Protein AF-A0A8S2G8I4-F1 (afdb_monomer_lite)

Sequence (159 aa):
ICRELERRKKRYNEIGYVDIPLSTITGNQFVEQWYPVYTITSSNSKEKIRDTTFNIRIKAKYQAIDILPLDKYQQLQQYIERDYLRLIRILEPHISLRDKDELATSLTRIAQYLSFSTSFLVDIVKAEIQSTPDLTLTFRGNSIATKAMEAYMKLIGET

Organism: NCBI:txid1234261

pLDDT: mean 79.85, std 15.5, range [30.7, 94.0]

Structure (mmCIF, N/CA/C/O backbone):
data_AF-A0A8S2G8I4-F1
#
_entry.id   AF-A0A8S2G8I4-F1
#
loop_
_atom_site.group_PDB
_atom_site.id
_atom_site.type_symbol
_atom_site.label_atom_id
_atom_site.label_alt_id
_atom_site.label_comp_id
_atom_site.label_asym_id
_atom_site.label_entity_id
_atom_site.label_seq_id
_atom_site.pdbx_PDB_ins_code
_atom_site.Cartn_x
_atom_site.Cartn_y
_atom_site.Cartn_z
_atom_site.occupancy
_atom_site.B_iso_or_equiv
_atom_site.auth_seq_id
_atom_site.auth_comp_id
_atom_site.auth_asym_id
_atom_site.auth_atom_id
_atom_site.pdbx_PDB_model_num
ATOM 1 N N . ILE A 1 1 ? 4.468 5.082 -11.731 1.00 32.00 1 ILE A N 1
ATOM 2 C CA . ILE A 1 1 ? 5.205 6.274 -11.239 1.00 32.00 1 ILE A CA 1
ATOM 3 C C . ILE A 1 1 ? 6.696 6.009 -11.432 1.00 32.00 1 ILE A C 1
ATOM 5 O O . ILE A 1 1 ? 7.310 5.369 -10.587 1.00 32.00 1 ILE A O 1
ATOM 9 N N . CYS A 1 2 ? 7.265 6.417 -12.568 1.00 30.70 2 CYS A N 1
ATOM 10 C CA . CYS A 1 2 ? 8.718 6.453 -12.735 1.00 30.70 2 CYS A CA 1
ATOM 11 C C . CYS A 1 2 ? 9.221 7.714 -12.028 1.00 30.70 2 CYS A C 1
ATOM 13 O O . CYS A 1 2 ? 8.933 8.822 -12.470 1.00 30.70 2 CYS A O 1
ATOM 15 N N . ARG A 1 3 ? 9.898 7.554 -10.885 1.00 37.66 3 ARG A N 1
ATOM 16 C CA . ARG A 1 3 ? 10.604 8.657 -10.220 1.00 37.66 3 ARG A CA 1
ATOM 17 C C . ARG A 1 3 ? 11.875 8.947 -11.016 1.00 37.66 3 ARG A C 1
ATOM 19 O O . ARG A 1 3 ? 12.885 8.270 -10.837 1.00 37.66 3 ARG A O 1
ATOM 26 N N . GLU A 1 4 ? 11.797 9.934 -11.900 1.00 40.06 4 GLU A N 1
ATOM 27 C CA . GLU A 1 4 ? 12.953 10.571 -12.527 1.00 40.06 4 GLU A CA 1
ATOM 28 C C . GLU A 1 4 ? 13.779 11.242 -11.413 1.00 40.06 4 GLU A C 1
ATOM 30 O O . GLU A 1 4 ? 13.383 12.256 -10.838 1.00 40.06 4 GLU A O 1
ATOM 35 N N . LEU A 1 5 ? 14.895 10.627 -11.019 1.00 44.88 5 LEU A N 1
ATOM 36 C CA . LEU A 1 5 ? 15.853 11.247 -10.108 1.00 44.88 5 LEU A CA 1
ATOM 37 C C . LEU A 1 5 ? 16.641 12.293 -10.897 1.00 44.88 5 LEU A C 1
ATOM 39 O O . LEU A 1 5 ? 17.615 11.958 -11.570 1.00 44.88 5 LEU A O 1
ATOM 43 N N . GLU A 1 6 ? 16.235 13.557 -10.788 1.00 47.06 6 GLU A N 1
ATOM 44 C CA . GLU A 1 6 ? 17.004 14.702 -11.272 1.00 47.06 6 GLU A CA 1
ATOM 45 C C . GLU A 1 6 ? 18.430 14.662 -10.693 1.00 47.06 6 GLU A C 1
ATOM 47 O O . GLU A 1 6 ? 18.681 14.976 -9.527 1.00 47.06 6 GLU A O 1
ATOM 52 N N . ARG A 1 7 ? 19.408 14.257 -11.511 1.00 46.34 7 ARG A N 1
ATOM 53 C CA . ARG A 1 7 ? 20.832 14.321 -11.169 1.00 46.34 7 ARG A CA 1
ATOM 54 C C . ARG A 1 7 ? 21.571 15.204 -12.165 1.00 46.34 7 ARG A C 1
ATOM 56 O O . ARG A 1 7 ? 21.664 14.900 -13.347 1.00 46.34 7 ARG A O 1
ATOM 63 N N . ARG A 1 8 ? 22.112 16.298 -11.613 1.00 45.91 8 ARG A N 1
ATOM 64 C CA . ARG A 1 8 ? 23.150 17.213 -12.128 1.00 45.91 8 ARG A CA 1
ATOM 65 C C . ARG A 1 8 ? 23.825 16.739 -13.427 1.00 45.91 8 ARG A C 1
ATOM 67 O O . ARG A 1 8 ? 24.493 15.706 -13.419 1.00 45.91 8 ARG A O 1
ATOM 74 N N . LYS A 1 9 ? 23.735 17.560 -14.487 1.00 51.12 9 LYS A N 1
ATOM 75 C CA . LYS A 1 9 ? 24.393 17.391 -15.801 1.00 51.12 9 LYS A CA 1
ATOM 76 C C . LYS A 1 9 ? 25.912 17.200 -15.668 1.00 51.12 9 LYS A C 1
ATOM 78 O O . LYS A 1 9 ? 26.689 18.143 -15.797 1.00 51.12 9 LYS A O 1
ATOM 83 N N . LYS A 1 10 ? 26.348 15.962 -15.441 1.00 52.53 10 LYS A N 1
ATOM 84 C CA . LYS A 1 10 ? 27.682 15.499 -15.825 1.00 52.53 10 LYS A CA 1
ATOM 85 C C . LYS A 1 10 ? 27.665 15.342 -17.346 1.00 52.53 10 LYS A C 1
ATOM 87 O O . LYS A 1 10 ? 26.715 14.788 -17.890 1.00 52.53 10 LYS A O 1
ATOM 92 N N . ARG A 1 11 ? 28.673 15.879 -18.039 1.00 54.22 11 ARG A N 1
ATOM 93 C CA . ARG A 1 11 ? 28.838 15.679 -19.486 1.00 54.22 11 ARG A CA 1
ATOM 94 C C . ARG A 1 11 ? 29.213 14.214 -19.717 1.00 54.22 11 ARG A C 1
ATOM 96 O O . ARG A 1 11 ? 30.382 13.857 -19.620 1.00 54.22 11 ARG A O 1
ATOM 103 N N . TYR A 1 12 ? 28.213 13.367 -19.918 1.00 61.50 12 TYR A N 1
ATOM 104 C CA . TYR A 1 12 ? 28.409 11.997 -20.370 1.00 61.50 12 TYR A CA 1
ATOM 105 C C . TYR A 1 12 ? 28.599 12.041 -21.888 1.00 61.50 12 TYR A C 1
ATOM 107 O O . TYR A 1 12 ? 27.727 12.541 -22.594 1.00 61.50 12 TYR A O 1
ATOM 115 N N . ASN A 1 13 ? 29.744 11.565 -22.384 1.00 68.38 13 ASN A N 1
ATOM 116 C CA . ASN A 1 13 ? 29.894 11.290 -23.810 1.00 68.38 13 ASN A CA 1
ATOM 117 C C . ASN A 1 13 ? 29.066 10.038 -24.115 1.00 68.38 13 ASN A C 1
ATOM 119 O O . ASN A 1 13 ? 29.346 8.968 -23.573 1.00 68.38 13 ASN A O 1
ATOM 123 N N . GLU A 1 14 ? 28.026 10.182 -24.930 1.00 70.31 14 GLU A N 1
ATOM 124 C CA . GLU A 1 14 ? 27.185 9.069 -25.368 1.00 70.31 14 GLU A CA 1
ATOM 125 C C . GLU A 1 14 ? 28.000 8.155 -26.289 1.00 70.31 14 GLU A C 1
ATOM 127 O O . GLU A 1 14 ? 28.477 8.579 -27.339 1.00 70.31 14 GLU A O 1
ATOM 132 N N . ILE A 1 15 ? 28.206 6.906 -25.864 1.00 75.62 15 ILE A N 1
ATOM 133 C CA . ILE A 1 15 ? 29.014 5.927 -26.607 1.00 75.62 15 ILE A CA 1
ATOM 134 C C . ILE A 1 15 ? 28.156 5.231 -27.680 1.00 75.62 15 ILE A C 1
ATOM 136 O O . ILE A 1 15 ? 28.683 4.853 -28.720 1.00 75.62 15 ILE A O 1
ATOM 140 N N . GLY A 1 16 ? 26.840 5.099 -27.464 1.00 82.50 16 GLY A N 1
ATOM 141 C CA . GLY A 1 16 ? 25.892 4.443 -28.372 1.00 82.50 16 GLY A CA 1
ATOM 142 C C . GLY A 1 16 ? 24.524 4.195 -27.724 1.00 82.50 16 GLY A C 1
ATOM 143 O O . GLY A 1 16 ? 24.281 4.646 -26.603 1.00 82.50 16 GLY A O 1
ATOM 144 N N . TYR A 1 17 ? 23.646 3.460 -28.411 1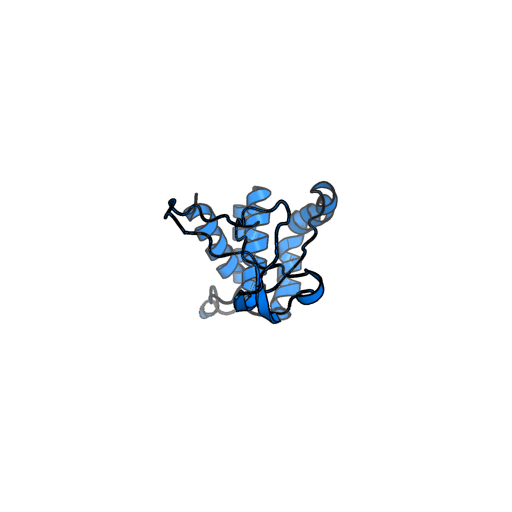.00 82.31 17 TYR A N 1
ATOM 145 C CA . TYR A 1 17 ? 22.330 3.038 -27.913 1.00 82.31 17 TYR A CA 1
ATOM 146 C C . TYR A 1 17 ? 22.115 1.527 -28.070 1.00 82.31 17 TYR A C 1
ATOM 148 O O . TYR A 1 17 ? 22.819 0.851 -28.821 1.00 82.31 17 TYR A O 1
ATOM 156 N N . VAL A 1 18 ? 21.141 0.995 -27.332 1.00 87.31 18 VAL A N 1
ATOM 157 C CA . VAL A 1 18 ? 20.761 -0.421 -27.338 1.00 87.31 18 VAL A CA 1
ATOM 158 C C . VAL A 1 18 ? 19.255 -0.520 -27.515 1.00 87.31 18 VAL A C 1
ATOM 160 O O . VAL A 1 18 ? 18.508 0.079 -26.743 1.00 87.31 18 VAL A O 1
ATOM 163 N N . ASP A 1 19 ? 18.820 -1.320 -28.483 1.00 84.25 19 ASP A N 1
ATOM 164 C CA . ASP A 1 19 ? 17.408 -1.632 -28.679 1.00 84.25 19 ASP A CA 1
ATOM 165 C C . ASP A 1 19 ? 17.051 -2.910 -27.911 1.00 84.25 19 ASP A C 1
ATOM 167 O O . ASP A 1 19 ? 17.579 -3.988 -28.193 1.00 84.25 19 ASP A O 1
ATOM 171 N N . ILE A 1 20 ? 16.148 -2.794 -26.935 1.00 86.62 20 ILE A N 1
ATOM 172 C CA . ILE A 1 20 ? 15.628 -3.923 -26.153 1.00 86.62 20 ILE A CA 1
ATOM 173 C C . ILE A 1 20 ? 14.155 -4.115 -26.531 1.00 86.62 20 ILE A C 1
ATOM 175 O O . ILE A 1 20 ? 13.307 -3.340 -26.078 1.00 86.62 20 ILE A O 1
ATOM 179 N N . PRO A 1 21 ? 13.818 -5.118 -27.363 1.00 84.06 21 PRO A N 1
ATOM 180 C CA . PRO A 1 21 ? 12.432 -5.392 -27.711 1.00 84.06 21 PRO A CA 1
ATOM 181 C C . PRO A 1 21 ? 11.635 -5.764 -26.459 1.00 84.06 21 PRO A C 1
ATOM 183 O O . PRO A 1 21 ? 12.028 -6.654 -25.711 1.00 84.06 21 PRO A O 1
ATOM 186 N N . LEU A 1 22 ? 10.476 -5.139 -26.239 1.00 80.38 22 LEU A N 1
ATOM 187 C CA . LEU A 1 22 ? 9.662 -5.433 -25.050 1.00 80.38 22 LEU A CA 1
ATOM 188 C C . LEU A 1 22 ? 9.233 -6.908 -24.977 1.00 80.38 22 LEU A C 1
ATOM 190 O O . LEU A 1 22 ? 9.081 -7.443 -23.883 1.00 80.38 22 LEU A O 1
ATOM 194 N N . SER A 1 23 ? 9.119 -7.585 -26.123 1.00 77.50 23 SER A N 1
ATOM 195 C CA . SER A 1 23 ? 8.816 -9.016 -26.219 1.00 77.50 23 SER A CA 1
ATOM 196 C C . SER A 1 23 ? 9.859 -9.928 -25.565 1.00 77.50 23 SER A C 1
ATOM 198 O O . SER A 1 23 ? 9.534 -11.065 -25.244 1.00 77.50 23 SER A O 1
ATOM 200 N N . THR A 1 24 ? 11.107 -9.480 -25.367 1.00 76.12 24 THR A N 1
ATOM 201 C CA . THR A 1 24 ? 12.145 -10.296 -24.706 1.00 76.12 24 THR A CA 1
ATOM 202 C C . THR A 1 24 ? 12.108 -10.185 -23.185 1.00 76.12 24 THR A C 1
ATOM 204 O O . THR A 1 24 ? 12.712 -11.004 -22.500 1.00 76.12 24 THR A O 1
ATOM 207 N N . ILE A 1 25 ? 11.394 -9.193 -22.644 1.00 77.75 25 ILE A N 1
ATOM 208 C CA . ILE A 1 25 ? 11.336 -8.889 -21.205 1.00 77.75 25 ILE A CA 1
ATOM 209 C C . ILE A 1 25 ? 9.912 -8.967 -20.630 1.00 77.75 25 ILE A C 1
ATOM 211 O O . ILE A 1 25 ? 9.674 -8.577 -19.484 1.00 77.75 25 ILE A O 1
ATOM 215 N N . THR A 1 26 ? 8.958 -9.490 -21.404 1.00 69.38 26 THR A N 1
ATOM 216 C CA . THR A 1 26 ? 7.593 -9.791 -20.955 1.00 69.38 26 THR A CA 1
ATOM 217 C C . THR A 1 26 ? 7.572 -10.937 -19.943 1.00 69.38 26 THR A C 1
ATOM 219 O O . THR A 1 26 ? 8.269 -11.931 -20.115 1.00 69.38 26 THR A O 1
ATOM 222 N N . GLY A 1 27 ? 6.731 -10.826 -18.907 1.00 68.75 27 GLY A N 1
ATOM 223 C CA . GLY A 1 27 ? 6.489 -11.920 -17.951 1.00 68.75 27 GLY A CA 1
ATOM 224 C C . GLY A 1 27 ? 6.798 -11.611 -16.486 1.00 68.75 27 GLY A C 1
ATOM 225 O O . GLY A 1 27 ? 6.813 -12.527 -15.671 1.00 68.75 27 GLY A O 1
ATOM 226 N N . ASN A 1 28 ? 7.032 -10.343 -16.118 1.00 71.00 28 ASN A N 1
ATOM 227 C CA . ASN A 1 28 ? 7.263 -9.921 -14.726 1.00 71.00 28 ASN A CA 1
ATOM 228 C C . ASN A 1 28 ? 8.487 -10.592 -14.051 1.00 71.00 28 ASN A C 1
ATOM 230 O O . ASN A 1 28 ? 8.645 -10.544 -12.826 1.00 71.00 28 ASN A O 1
ATOM 234 N N . GLN A 1 29 ? 9.376 -11.184 -14.848 1.00 81.38 29 GLN A N 1
ATOM 235 C CA . GLN A 1 29 ? 10.616 -11.822 -14.421 1.00 81.38 29 GLN A CA 1
ATOM 236 C C . GLN A 1 29 ? 11.813 -10.977 -14.857 1.00 81.38 29 GLN A C 1
ATOM 238 O O . GLN A 1 29 ? 11.742 -10.220 -15.824 1.00 81.38 29 GLN A O 1
ATOM 243 N N . PHE A 1 30 ? 12.912 -11.076 -14.112 1.00 82.00 30 PHE A N 1
ATOM 244 C CA . PHE A 1 30 ? 14.163 -10.462 -14.536 1.00 82.00 30 PHE A CA 1
ATOM 245 C C . PHE A 1 30 ? 14.775 -11.304 -15.645 1.00 82.00 30 PHE A C 1
ATOM 247 O O . PHE A 1 30 ? 15.106 -12.466 -15.418 1.00 82.00 30 PHE A O 1
ATOM 254 N N . VAL A 1 31 ? 14.963 -10.694 -16.807 1.00 85.94 31 VAL A N 1
ATOM 255 C CA . VAL A 1 31 ? 15.665 -11.302 -17.932 1.00 85.94 31 VAL A CA 1
ATOM 256 C C . VAL A 1 31 ? 17.035 -10.658 -18.027 1.00 85.94 31 VAL A C 1
ATOM 258 O O . VAL A 1 31 ? 17.177 -9.433 -17.982 1.00 85.94 31 VAL A O 1
ATOM 261 N N . GLU A 1 32 ? 18.053 -11.501 -18.118 1.00 89.69 32 GLU A N 1
ATOM 262 C CA . GLU A 1 32 ? 19.430 -11.077 -18.289 1.00 89.69 32 GLU A CA 1
ATOM 263 C C . GLU A 1 32 ? 19.950 -11.600 -19.622 1.00 89.69 32 GLU A C 1
ATOM 265 O O . GLU A 1 32 ? 20.018 -12.809 -19.838 1.00 89.69 32 GLU A O 1
ATOM 270 N N . GLN A 1 33 ? 20.301 -10.684 -20.521 1.00 87.38 33 GLN A N 1
ATOM 271 C CA . GLN A 1 33 ? 20.705 -11.029 -21.878 1.00 87.38 33 GLN A CA 1
ATOM 272 C C . GLN A 1 33 ? 21.794 -10.077 -22.381 1.00 87.38 33 GLN A C 1
ATOM 274 O O . GLN A 1 33 ? 21.920 -8.938 -21.923 1.00 87.38 33 GLN A O 1
ATOM 279 N N . TRP A 1 34 ? 22.614 -10.578 -23.304 1.00 89.81 34 TRP A N 1
ATOM 280 C CA . TRP A 1 34 ? 23.572 -9.777 -24.058 1.00 89.81 34 TRP A CA 1
ATOM 281 C C . TRP A 1 34 ? 22.862 -9.029 -25.185 1.00 89.81 34 TRP A C 1
ATOM 283 O O . TRP A 1 34 ? 22.171 -9.648 -25.993 1.00 89.81 34 TRP A O 1
ATOM 293 N N . TYR A 1 35 ? 23.070 -7.717 -25.249 1.00 87.12 35 TYR A N 1
ATOM 294 C CA . TYR A 1 35 ? 22.532 -6.850 -26.287 1.00 87.12 35 TYR A CA 1
ATOM 295 C C . TYR A 1 35 ? 23.666 -6.143 -27.042 1.00 87.12 35 TYR A C 1
ATOM 297 O O . TYR A 1 35 ? 24.607 -5.662 -26.402 1.00 87.12 35 TYR A O 1
ATOM 305 N N . PRO A 1 36 ? 23.591 -6.064 -28.380 1.00 88.12 36 PRO A N 1
ATOM 306 C CA . PRO A 1 36 ? 24.547 -5.308 -29.178 1.00 88.12 36 PRO A CA 1
ATOM 307 C C . PRO A 1 36 ? 24.377 -3.805 -28.950 1.00 88.12 36 PRO A C 1
ATOM 309 O O . PRO A 1 36 ? 23.256 -3.298 -28.896 1.00 88.12 36 PRO A O 1
ATOM 312 N N . VAL A 1 37 ? 25.496 -3.092 -28.824 1.00 86.44 37 VAL A N 1
ATOM 313 C CA . VAL A 1 37 ? 25.520 -1.631 -28.741 1.00 86.44 37 VAL A CA 1
ATOM 314 C C . VAL A 1 37 ? 25.775 -1.049 -30.123 1.00 86.44 37 VAL A C 1
ATOM 316 O O . VAL A 1 37 ? 26.803 -1.320 -30.752 1.00 86.44 37 VAL A O 1
ATOM 319 N N . TYR A 1 38 ? 24.829 -0.229 -30.572 1.00 82.69 38 TYR A N 1
ATOM 320 C CA . TYR A 1 38 ? 24.885 0.482 -31.838 1.00 82.69 38 TYR A CA 1
ATOM 321 C C . TYR A 1 38 ? 25.495 1.861 -31.621 1.00 82.69 38 TYR A C 1
ATOM 323 O O . TYR A 1 38 ? 25.027 2.637 -30.783 1.00 82.69 38 TYR A O 1
ATOM 331 N N . THR A 1 39 ? 26.529 2.190 -32.387 1.00 80.00 39 THR A N 1
ATOM 332 C CA . THR A 1 39 ? 27.141 3.522 -32.370 1.00 80.00 39 THR A CA 1
ATOM 333 C C . THR A 1 39 ? 26.766 4.266 -33.645 1.00 80.00 39 THR A C 1
ATOM 335 O O . THR A 1 39 ? 26.560 3.664 -34.698 1.00 80.00 39 THR A O 1
ATOM 338 N N . ILE A 1 40 ? 26.602 5.586 -33.551 1.00 65.19 40 ILE A N 1
ATOM 339 C CA . ILE A 1 40 ? 26.355 6.431 -34.723 1.00 65.19 40 ILE A CA 1
ATOM 340 C C . ILE A 1 40 ? 27.690 7.068 -35.085 1.00 65.19 40 ILE A C 1
ATOM 342 O O . ILE A 1 40 ? 28.107 8.044 -34.465 1.00 65.19 40 ILE A O 1
ATOM 346 N N . THR A 1 41 ? 28.377 6.505 -36.072 1.00 62.12 41 THR A N 1
ATOM 347 C CA . THR A 1 41 ? 29.582 7.103 -36.646 1.00 62.12 41 THR A CA 1
ATOM 348 C C . THR A 1 41 ? 29.175 7.956 -37.850 1.00 62.12 41 THR A C 1
ATOM 350 O O . THR A 1 41 ? 28.594 7.478 -38.822 1.00 62.12 41 THR A O 1
ATOM 353 N N . SER A 1 42 ? 29.429 9.265 -37.784 1.00 52.62 42 SER A N 1
ATOM 354 C CA . SER A 1 42 ? 29.219 10.169 -38.920 1.00 52.62 42 SER A CA 1
ATOM 355 C C . SER A 1 42 ? 30.339 9.966 -39.942 1.00 52.62 42 SER A C 1
ATOM 357 O O . SER A 1 42 ? 31.383 10.608 -39.846 1.00 52.62 42 SER A O 1
ATOM 359 N N . SER A 1 43 ? 30.153 9.067 -40.907 1.00 49.03 43 SER A N 1
ATOM 360 C CA . SER A 1 43 ? 30.995 9.014 -42.107 1.00 49.03 43 SER A CA 1
ATOM 361 C C . SER A 1 43 ? 30.400 9.917 -43.202 1.00 49.03 43 SER A C 1
ATOM 363 O O . SER A 1 43 ? 29.187 10.102 -43.284 1.00 49.03 43 SER A O 1
ATOM 365 N N . ASN A 1 44 ? 31.260 10.549 -44.009 1.00 49.97 44 ASN A N 1
ATOM 366 C CA . ASN A 1 44 ? 30.949 11.609 -44.992 1.00 49.97 44 ASN A CA 1
ATOM 367 C C . ASN A 1 44 ? 30.127 11.154 -46.226 1.00 49.97 44 ASN A C 1
ATOM 369 O O . ASN A 1 44 ? 30.236 11.719 -47.313 1.00 49.97 44 ASN A O 1
ATOM 373 N N . SER A 1 45 ? 29.273 10.154 -46.073 1.00 48.53 45 SER A N 1
ATOM 374 C CA . SER A 1 45 ? 28.416 9.579 -47.108 1.00 48.53 45 SER A CA 1
ATOM 375 C C . SER A 1 45 ? 27.028 9.384 -46.507 1.00 48.53 45 SER A C 1
ATOM 377 O O . SER A 1 45 ? 26.907 8.970 -45.362 1.00 48.53 45 SER A O 1
ATOM 379 N N . LYS A 1 46 ? 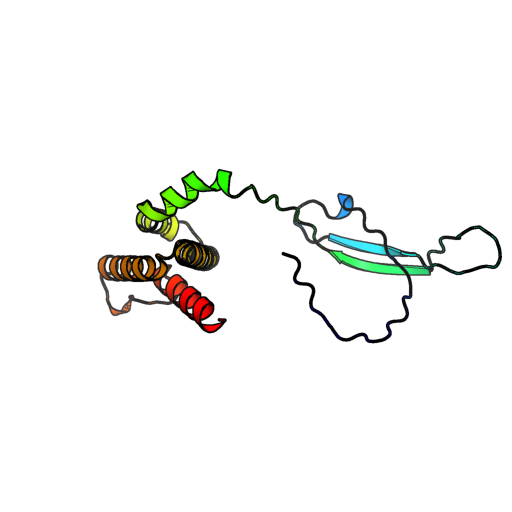25.976 9.749 -47.247 1.00 47.09 46 LYS A N 1
ATOM 380 C CA . LYS A 1 46 ? 24.576 9.884 -46.790 1.00 47.09 46 LYS A CA 1
ATOM 381 C C . LYS A 1 46 ? 23.881 8.560 -46.400 1.00 47.09 46 LYS A C 1
ATOM 383 O O . LYS A 1 46 ? 22.695 8.398 -46.664 1.00 47.09 46 LYS A O 1
ATOM 388 N N . GLU A 1 47 ? 24.573 7.639 -45.742 1.00 50.12 47 GLU A N 1
ATOM 389 C CA . GLU A 1 47 ? 24.014 6.414 -45.177 1.00 50.12 47 GLU A CA 1
ATOM 390 C C . GLU A 1 47 ? 24.512 6.244 -43.739 1.00 50.12 47 GLU A C 1
ATOM 392 O O . GLU A 1 47 ? 25.707 6.141 -43.474 1.00 50.12 47 GLU A O 1
ATOM 397 N N . LYS A 1 48 ? 23.575 6.249 -42.783 1.00 51.78 48 LYS A N 1
ATOM 398 C CA . LYS A 1 48 ? 23.858 5.956 -41.373 1.00 51.78 48 LYS A CA 1
ATOM 399 C C . LYS A 1 48 ? 24.146 4.459 -41.244 1.00 51.78 48 LYS A C 1
ATOM 401 O O . LYS A 1 48 ? 23.210 3.667 -41.143 1.00 51.78 48 LYS A O 1
ATOM 406 N N . ILE A 1 49 ? 25.417 4.074 -41.266 1.00 54.53 49 ILE A N 1
ATOM 407 C CA . ILE A 1 49 ? 25.834 2.683 -41.067 1.00 54.53 49 ILE A CA 1
ATOM 408 C C . ILE A 1 49 ? 25.668 2.339 -39.579 1.00 54.53 49 ILE A C 1
ATOM 410 O O . ILE A 1 49 ? 26.139 3.064 -38.704 1.00 54.53 49 ILE A O 1
ATOM 414 N N . ARG A 1 50 ? 24.929 1.261 -39.284 1.00 57.56 50 ARG A N 1
ATOM 415 C CA . ARG A 1 50 ? 24.757 0.728 -37.924 1.00 57.56 50 ARG A CA 1
ATOM 416 C C . ARG A 1 50 ? 25.902 -0.235 -37.624 1.00 57.56 50 ARG A C 1
ATOM 418 O O . ARG A 1 50 ? 25.759 -1.435 -37.845 1.00 57.56 50 ARG A O 1
ATOM 425 N N . ASP A 1 51 ? 27.012 0.274 -37.106 1.00 61.81 51 ASP A N 1
ATOM 426 C CA . ASP A 1 51 ? 28.108 -0.591 -36.672 1.00 61.81 51 ASP A CA 1
ATOM 427 C C . ASP A 1 51 ? 27.854 -1.095 -35.245 1.00 61.81 51 ASP A C 1
ATOM 429 O O . ASP A 1 51 ? 27.638 -0.323 -34.305 1.00 61.81 51 ASP A O 1
ATOM 433 N N . THR A 1 52 ? 27.854 -2.421 -35.082 1.00 64.62 52 THR A N 1
ATOM 434 C CA . THR A 1 52 ? 27.820 -3.066 -33.763 1.00 64.62 52 THR A CA 1
ATOM 435 C C . THR A 1 52 ? 29.250 -3.175 -33.255 1.00 64.62 52 THR A C 1
ATOM 437 O O . THR A 1 52 ? 30.052 -3.908 -33.827 1.00 64.62 52 THR A O 1
ATOM 440 N N . THR A 1 53 ? 29.586 -2.441 -32.196 1.00 68.06 53 THR A N 1
ATOM 441 C CA . THR A 1 53 ? 30.985 -2.322 -31.736 1.00 68.06 53 THR A CA 1
ATOM 442 C C . THR A 1 53 ? 31.297 -3.181 -30.513 1.00 68.06 53 THR A C 1
ATOM 444 O O . THR A 1 53 ? 32.427 -3.636 -30.352 1.00 68.06 53 THR A O 1
ATOM 447 N N . PHE A 1 54 ? 30.313 -3.434 -29.650 1.00 81.50 54 PHE A N 1
ATOM 448 C CA . PHE A 1 54 ? 30.462 -4.266 -28.456 1.00 81.50 54 PHE A CA 1
ATOM 449 C C . PHE A 1 54 ? 29.098 -4.760 -27.966 1.00 81.50 54 PHE A C 1
ATOM 451 O O . PHE A 1 54 ? 28.063 -4.179 -28.286 1.00 81.5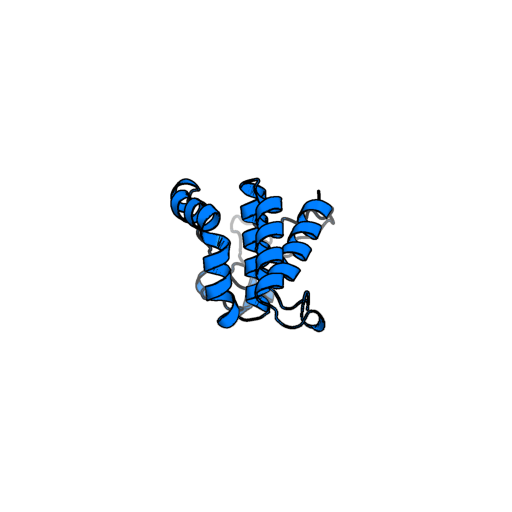0 54 PHE A O 1
ATOM 458 N N . ASN A 1 55 ? 29.100 -5.833 -27.172 1.00 87.31 55 ASN A N 1
ATOM 459 C CA . ASN A 1 55 ? 27.903 -6.343 -26.506 1.00 87.31 55 ASN A CA 1
ATOM 460 C C . ASN A 1 55 ? 27.914 -5.937 -25.032 1.00 87.31 55 ASN A C 1
ATOM 462 O O . ASN A 1 55 ? 28.951 -5.995 -24.371 1.00 87.31 55 ASN A O 1
ATOM 466 N N . ILE A 1 56 ? 26.748 -5.586 -24.499 1.00 88.25 56 ILE A N 1
ATOM 467 C CA . ILE A 1 56 ? 26.542 -5.295 -23.081 1.00 88.25 56 ILE A CA 1
ATOM 468 C C . ILE A 1 56 ? 25.541 -6.282 -22.488 1.00 88.25 56 ILE A C 1
ATOM 470 O O . ILE A 1 56 ? 24.531 -6.614 -23.105 1.00 88.25 56 ILE A O 1
ATOM 474 N N . ARG A 1 57 ? 25.821 -6.770 -21.279 1.00 90.94 57 ARG A N 1
ATOM 475 C CA . ARG A 1 57 ? 24.896 -7.626 -20.538 1.00 90.94 57 ARG A CA 1
ATOM 476 C C . ARG A 1 57 ? 23.983 -6.750 -19.697 1.00 90.94 57 ARG A C 1
ATOM 478 O O . ARG A 1 57 ? 24.455 -6.030 -18.821 1.00 90.94 57 ARG A O 1
ATOM 485 N N . ILE A 1 58 ? 22.686 -6.808 -19.971 1.00 89.38 58 ILE A N 1
ATOM 486 C CA . ILE A 1 58 ? 21.679 -6.005 -19.276 1.00 89.38 58 ILE A CA 1
ATOM 487 C C . ILE A 1 58 ? 20.711 -6.947 -18.574 1.00 89.38 58 ILE A C 1
ATOM 489 O O . ILE A 1 58 ? 20.181 -7.877 -19.182 1.00 89.38 58 ILE A O 1
ATOM 493 N N . LYS A 1 59 ? 20.469 -6.674 -17.289 1.00 90.69 59 LYS A N 1
ATOM 494 C CA . LYS A 1 59 ? 19.420 -7.305 -16.492 1.00 90.69 59 LYS A CA 1
ATOM 495 C C . LYS A 1 59 ? 18.256 -6.330 -16.352 1.00 90.69 59 LYS A C 1
ATOM 497 O O . LYS A 1 59 ? 18.395 -5.304 -15.691 1.00 90.69 59 LYS A O 1
ATOM 502 N N . ALA A 1 60 ? 17.123 -6.651 -16.965 1.00 86.00 60 ALA A N 1
ATOM 503 C CA . ALA A 1 60 ? 15.938 -5.797 -16.989 1.00 86.00 60 ALA A CA 1
ATOM 504 C C . ALA A 1 60 ? 14.669 -6.592 -16.655 1.00 86.00 60 ALA A C 1
ATOM 506 O O . ALA A 1 60 ? 14.623 -7.815 -16.785 1.00 86.00 60 ALA A O 1
ATOM 507 N N . LYS A 1 61 ? 13.634 -5.886 -16.198 1.00 86.38 61 LYS A N 1
ATOM 508 C CA . LYS A 1 61 ? 12.300 -6.431 -15.935 1.00 86.38 61 LYS A CA 1
ATOM 509 C C . LYS A 1 61 ? 11.268 -5.413 -16.398 1.00 86.38 61 LYS A C 1
ATOM 511 O O . LYS A 1 61 ? 11.334 -4.256 -15.988 1.00 86.38 61 LYS A O 1
ATOM 516 N N . TYR A 1 62 ? 10.315 -5.856 -17.209 1.00 85.38 62 TYR A N 1
ATOM 517 C CA . TYR A 1 62 ? 9.197 -5.032 -17.649 1.00 85.38 62 TYR A CA 1
ATOM 518 C C . TYR A 1 62 ? 7.897 -5.488 -16.985 1.00 85.38 62 TYR A C 1
ATOM 520 O O . TYR A 1 62 ? 7.598 -6.683 -16.915 1.00 85.38 62 TYR A O 1
ATOM 528 N N . GLN A 1 63 ? 7.132 -4.522 -16.482 1.00 83.62 63 GLN A N 1
ATOM 529 C CA . GLN A 1 63 ? 5.818 -4.736 -15.890 1.00 83.62 63 GLN A CA 1
ATOM 530 C C . GLN A 1 63 ? 4.891 -3.611 -16.356 1.00 83.62 63 GLN A C 1
ATOM 532 O O . GLN A 1 63 ? 5.090 -2.452 -15.993 1.00 83.62 63 GLN A O 1
ATOM 537 N N . ALA A 1 64 ? 3.891 -3.962 -17.160 1.00 83.69 64 ALA A N 1
ATOM 538 C CA . ALA A 1 64 ? 2.788 -3.071 -17.493 1.00 83.69 64 ALA A CA 1
ATOM 539 C C . ALA A 1 64 ? 1.711 -3.196 -16.407 1.00 83.69 64 ALA A C 1
ATOM 541 O O . ALA A 1 64 ? 1.326 -4.308 -16.045 1.00 83.69 64 ALA A O 1
ATOM 542 N N . ILE A 1 65 ? 1.275 -2.065 -15.851 1.00 87.75 65 ILE A N 1
ATOM 543 C CA . ILE A 1 65 ? 0.204 -1.994 -14.852 1.00 87.75 65 ILE A CA 1
ATOM 544 C C . ILE A 1 65 ? -0.826 -1.006 -15.378 1.00 87.75 65 ILE A C 1
ATOM 546 O O . ILE A 1 65 ? -0.519 0.180 -15.514 1.00 87.75 65 ILE A O 1
ATOM 550 N N . ASP A 1 66 ? -2.035 -1.493 -15.634 1.00 88.69 66 ASP A N 1
ATOM 551 C CA . ASP A 1 66 ? -3.153 -0.655 -16.046 1.00 88.69 66 ASP A CA 1
ATOM 552 C C . ASP A 1 66 ? -3.890 -0.138 -14.810 1.00 88.69 66 ASP A C 1
ATOM 554 O O . ASP A 1 66 ? -4.345 -0.908 -13.962 1.00 88.69 66 ASP A O 1
ATOM 558 N N . ILE A 1 67 ? -3.993 1.184 -14.698 1.00 91.06 67 ILE A N 1
ATOM 559 C CA . ILE A 1 67 ? -4.727 1.852 -13.622 1.00 91.06 67 ILE A CA 1
ATOM 560 C C . ILE A 1 67 ? -6.032 2.369 -14.218 1.00 91.06 67 ILE A C 1
ATOM 562 O O . ILE A 1 67 ? -6.018 3.124 -15.192 1.00 91.06 67 ILE A O 1
ATOM 566 N N . LEU A 1 68 ? -7.161 1.951 -13.644 1.00 91.38 68 LEU A N 1
ATOM 567 C CA . LEU A 1 68 ? -8.475 2.369 -14.122 1.00 91.38 68 LEU A CA 1
ATOM 568 C C . LEU A 1 68 ? -8.764 3.838 -13.741 1.00 91.38 68 LEU A C 1
ATOM 570 O O . LEU A 1 68 ? -8.154 4.376 -12.815 1.00 91.38 68 LEU A O 1
ATOM 574 N N . PRO A 1 69 ? -9.711 4.508 -14.418 1.00 92.50 69 PRO A N 1
ATOM 575 C CA . PRO A 1 69 ? -10.209 5.812 -13.985 1.00 92.50 69 PRO A CA 1
ATOM 576 C C . PRO A 1 69 ? -10.828 5.759 -12.582 1.00 92.50 69 PRO A C 1
ATOM 578 O O . PRO A 1 69 ? -11.393 4.736 -12.183 1.00 92.50 69 PRO A O 1
ATOM 581 N N . LEU A 1 70 ? -10.778 6.882 -11.855 1.00 88.06 70 LEU A N 1
ATOM 582 C CA . LEU A 1 70 ? -11.210 6.961 -10.454 1.00 88.06 70 LEU A CA 1
ATOM 583 C C . LEU A 1 70 ? -12.688 6.572 -10.260 1.00 88.06 70 LEU A C 1
ATOM 585 O O . LEU A 1 70 ? -13.032 5.947 -9.257 1.00 88.06 70 LEU A O 1
ATOM 589 N N . ASP A 1 71 ? -13.537 6.840 -11.256 1.00 91.31 71 ASP A N 1
ATOM 590 C CA . ASP A 1 71 ? -14.963 6.491 -11.253 1.00 91.31 71 ASP A CA 1
ATOM 591 C C . ASP A 1 71 ? -15.216 4.989 -11.073 1.00 91.31 71 ASP A C 1
ATOM 593 O O . ASP A 1 71 ? -16.210 4.583 -10.475 1.00 91.31 71 ASP A O 1
ATOM 597 N N . LYS A 1 72 ? -14.301 4.133 -11.547 1.00 92.44 72 LYS A N 1
ATOM 598 C CA . LYS A 1 72 ? -14.429 2.674 -11.411 1.00 92.44 72 LYS A CA 1
ATOM 599 C C . LYS A 1 72 ? -14.118 2.174 -9.999 1.00 92.44 72 LYS A C 1
ATOM 601 O O . LYS A 1 72 ? -14.487 1.050 -9.673 1.00 92.44 72 LYS A O 1
ATOM 606 N N . TYR A 1 73 ? -13.486 2.990 -9.156 1.00 92.50 73 TYR A N 1
ATOM 607 C CA . TYR A 1 73 ? -13.114 2.618 -7.789 1.00 92.50 73 TYR A CA 1
ATOM 608 C C . TYR A 1 73 ? -14.135 3.048 -6.728 1.00 92.50 73 TYR A C 1
ATOM 610 O O . TYR A 1 73 ? -13.955 2.709 -5.561 1.00 92.50 73 TYR A O 1
ATOM 618 N N . GLN A 1 74 ? -15.221 3.736 -7.095 1.00 92.00 74 GLN A N 1
ATOM 619 C CA . GLN A 1 74 ? -16.201 4.265 -6.133 1.00 92.00 74 GLN A CA 1
ATOM 620 C C . GLN A 1 74 ? -16.798 3.186 -5.217 1.00 92.00 74 GLN A C 1
ATOM 622 O O . GLN A 1 74 ? -16.856 3.363 -4.002 1.00 92.00 74 GLN A O 1
ATOM 627 N N . GLN A 1 75 ? -17.192 2.038 -5.776 1.00 92.44 75 GLN A N 1
ATOM 628 C CA . GLN A 1 75 ? -17.756 0.939 -4.986 1.00 92.44 75 GLN A CA 1
ATOM 629 C C . GLN A 1 75 ? -16.731 0.353 -4.002 1.00 92.44 75 GLN A C 1
ATOM 631 O O . GLN A 1 75 ? -17.077 0.014 -2.871 1.00 92.44 75 GLN A O 1
ATOM 636 N N . LEU A 1 76 ? -15.462 0.270 -4.414 1.00 91.06 76 LEU A N 1
ATOM 637 C CA . LEU A 1 76 ? -14.377 -0.191 -3.551 1.00 91.06 76 LEU A CA 1
ATOM 638 C C . LEU A 1 76 ? -14.112 0.806 -2.418 1.00 91.06 76 LEU A C 1
ATOM 640 O O . LEU A 1 76 ? -13.941 0.389 -1.278 1.00 91.06 76 LEU A O 1
ATOM 644 N N . GLN A 1 77 ? -14.114 2.107 -2.715 1.00 90.94 77 GLN A N 1
ATOM 645 C CA . GLN A 1 77 ? -13.943 3.156 -1.708 1.00 90.94 77 GLN A CA 1
ATOM 646 C C . GLN A 1 77 ? -15.041 3.081 -0.643 1.00 90.94 77 GLN A C 1
ATOM 648 O O . GLN A 1 77 ? -14.722 3.023 0.540 1.00 90.94 77 GLN A O 1
ATOM 653 N N . GLN A 1 78 ? -16.309 2.974 -1.053 1.00 92.12 78 GLN A N 1
ATOM 654 C CA . GLN A 1 78 ? -17.438 2.846 -0.123 1.00 92.12 78 GLN A CA 1
ATOM 655 C C . GLN A 1 78 ? -17.349 1.586 0.743 1.00 92.12 78 GLN A C 1
ATOM 657 O O . GLN A 1 78 ? -17.661 1.626 1.932 1.00 92.12 78 GLN A O 1
ATOM 662 N N . TYR A 1 79 ? -16.924 0.462 0.161 1.00 92.19 79 TYR A N 1
ATOM 663 C CA . TYR A 1 79 ? -16.733 -0.777 0.910 1.00 92.19 79 TYR A CA 1
ATOM 664 C C . TYR A 1 79 ? -15.606 -0.651 1.941 1.00 92.19 79 TYR A C 1
ATOM 666 O O . TYR A 1 79 ? -15.772 -1.056 3.089 1.00 92.19 79 TYR A O 1
ATOM 674 N N . ILE A 1 80 ? -14.475 -0.052 1.557 1.00 91.25 80 ILE A N 1
ATOM 675 C CA . ILE A 1 80 ? -13.362 0.186 2.480 1.00 91.25 80 ILE A CA 1
ATOM 676 C C . ILE A 1 80 ? -13.796 1.138 3.595 1.00 91.25 80 ILE A C 1
ATOM 678 O O . ILE A 1 80 ? -13.499 0.862 4.744 1.00 91.25 80 ILE A O 1
ATOM 682 N N . GLU A 1 81 ? -14.527 2.210 3.298 1.00 88.94 81 GLU A N 1
ATOM 683 C CA . GLU A 1 81 ? -14.982 3.174 4.308 1.00 88.94 81 GLU A CA 1
ATOM 684 C C . GLU A 1 81 ? -15.941 2.549 5.337 1.00 88.94 81 GLU A C 1
ATOM 686 O O . GLU A 1 81 ? -15.848 2.842 6.528 1.00 88.94 81 GLU A O 1
ATOM 691 N N . ARG A 1 82 ? -16.833 1.648 4.905 1.00 89.81 82 ARG A N 1
ATOM 692 C CA . ARG A 1 82 ? -17.843 1.030 5.781 1.00 89.81 82 ARG A CA 1
ATOM 693 C C . ARG A 1 82 ? -17.353 -0.207 6.530 1.00 89.81 82 ARG A C 1
ATOM 695 O O . ARG A 1 82 ? -17.710 -0.389 7.690 1.00 89.81 82 ARG A O 1
ATOM 702 N N . ASP A 1 83 ? -16.564 -1.061 5.881 1.00 90.81 83 ASP A N 1
ATOM 703 C CA . ASP A 1 83 ? -16.299 -2.433 6.336 1.00 90.81 83 ASP A CA 1
ATOM 704 C C . ASP A 1 83 ? -14.797 -2.761 6.494 1.00 90.81 83 ASP A C 1
ATOM 706 O O . ASP A 1 83 ? -14.421 -3.937 6.577 1.00 90.81 83 ASP A O 1
ATOM 710 N N . TYR A 1 84 ? -13.907 -1.762 6.593 1.00 90.69 84 TYR A N 1
ATOM 711 C CA . TYR A 1 84 ? -12.457 -1.990 6.742 1.00 90.69 84 TYR A CA 1
ATOM 712 C C . TYR A 1 84 ? -12.090 -2.920 7.913 1.00 90.69 84 TYR A C 1
ATOM 714 O O . TYR A 1 84 ? -11.228 -3.785 7.754 1.00 90.69 84 TYR A O 1
ATOM 722 N N . LEU A 1 85 ? -12.757 -2.813 9.071 1.00 90.06 85 LEU A N 1
ATOM 723 C CA . LEU A 1 85 ? -12.504 -3.696 10.222 1.00 90.06 85 LEU A CA 1
ATOM 724 C C . LEU A 1 85 ? -12.826 -5.158 9.909 1.00 90.06 85 LEU A C 1
ATOM 726 O O . LEU A 1 85 ? -12.105 -6.067 10.323 1.00 90.06 85 LEU A O 1
ATOM 730 N N . ARG A 1 86 ? -13.915 -5.396 9.174 1.00 91.00 86 ARG A N 1
ATOM 731 C CA . ARG A 1 86 ? -14.326 -6.741 8.773 1.00 91.00 86 ARG A CA 1
ATOM 732 C C . ARG A 1 86 ? -13.339 -7.326 7.770 1.00 91.00 86 ARG A C 1
ATOM 734 O O . ARG A 1 86 ? -12.967 -8.489 7.910 1.00 91.00 86 ARG A O 1
ATOM 741 N N . LEU A 1 87 ? -12.883 -6.520 6.809 1.00 90.50 87 LEU A N 1
ATOM 742 C CA . LEU A 1 87 ? -11.851 -6.910 5.848 1.00 90.50 87 LEU A CA 1
ATOM 743 C C . LEU A 1 87 ? -10.560 -7.319 6.563 1.00 90.50 87 LEU A C 1
ATOM 745 O O . LEU A 1 87 ? -10.043 -8.402 6.302 1.00 90.50 87 LEU A O 1
ATOM 749 N N . ILE A 1 88 ? -10.073 -6.488 7.488 1.00 90.25 88 ILE A N 1
ATOM 750 C CA . ILE A 1 88 ? -8.837 -6.745 8.239 1.00 90.25 88 ILE A CA 1
ATOM 751 C C . ILE A 1 88 ? -8.951 -8.049 9.027 1.00 90.25 88 ILE A C 1
ATOM 753 O O . ILE A 1 88 ? -8.096 -8.915 8.879 1.00 90.25 88 ILE A O 1
ATOM 757 N N . ARG A 1 89 ? -10.042 -8.243 9.779 1.00 87.94 89 ARG A N 1
ATOM 758 C CA . ARG A 1 89 ? -10.268 -9.465 10.570 1.00 87.94 89 ARG A CA 1
ATOM 759 C C . ARG A 1 89 ? -10.256 -10.743 9.732 1.00 87.94 89 ARG A C 1
ATOM 761 O O . ARG A 1 89 ? -9.789 -11.771 10.209 1.00 87.94 89 ARG A O 1
ATOM 768 N N . ILE A 1 90 ? -10.783 -10.687 8.510 1.00 89.75 90 ILE A N 1
ATOM 769 C CA . ILE A 1 90 ? -10.816 -11.843 7.607 1.00 89.75 90 ILE A CA 1
ATOM 770 C C . ILE A 1 90 ? -9.445 -12.074 6.971 1.00 89.75 90 ILE A C 1
ATOM 772 O O . ILE A 1 90 ? -9.011 -13.217 6.887 1.00 89.75 90 ILE A O 1
ATOM 776 N N . LEU A 1 91 ? -8.750 -11.024 6.521 1.00 88.50 91 LEU A N 1
ATOM 777 C CA . LEU A 1 91 ? -7.459 -11.186 5.848 1.00 88.50 91 LEU A CA 1
ATOM 778 C C . LEU A 1 91 ? -6.326 -11.537 6.810 1.00 88.50 91 LEU A C 1
ATOM 780 O O . LEU A 1 91 ? -5.476 -12.348 6.460 1.00 88.50 91 LEU A O 1
ATOM 784 N N . GLU A 1 92 ? -6.295 -10.944 8.002 1.00 85.38 92 GLU A N 1
ATOM 785 C CA . GLU A 1 92 ? -5.177 -11.035 8.944 1.00 85.38 92 GLU A CA 1
ATOM 786 C C . GLU A 1 92 ? -4.662 -12.459 9.248 1.00 85.38 92 GLU A C 1
ATOM 788 O O . GLU A 1 92 ? -3.437 -12.619 9.313 1.00 85.38 92 GLU A O 1
ATOM 793 N N . PRO A 1 93 ? -5.502 -13.504 9.408 1.00 86.19 93 PRO A N 1
ATOM 794 C CA . PRO A 1 93 ? -5.016 -14.873 9.604 1.00 86.19 93 PRO A CA 1
ATOM 795 C C . PRO A 1 93 ? -4.487 -15.549 8.327 1.00 86.19 93 PRO A C 1
ATOM 797 O O . PRO A 1 93 ? -3.782 -16.551 8.423 1.00 86.19 93 PRO A O 1
ATOM 800 N N . HIS A 1 94 ? -4.812 -15.033 7.140 1.00 88.69 94 HIS A N 1
ATOM 801 C CA . HIS A 1 94 ? -4.514 -15.675 5.856 1.00 88.69 94 HIS A CA 1
ATOM 802 C C . HIS A 1 94 ? -3.344 -15.045 5.089 1.00 88.69 94 HIS A C 1
ATOM 804 O O . HIS A 1 94 ? -2.910 -15.610 4.086 1.00 88.69 94 HIS A O 1
ATOM 810 N N . ILE A 1 95 ? -2.828 -13.897 5.535 1.00 88.69 95 ILE A N 1
ATOM 811 C CA . ILE A 1 95 ? -1.791 -13.141 4.820 1.00 88.69 95 ILE A CA 1
ATOM 812 C C . ILE A 1 95 ? -0.426 -13.179 5.518 1.00 88.69 95 ILE A C 1
ATOM 814 O O . ILE A 1 95 ? -0.328 -13.267 6.746 1.00 88.69 95 ILE A O 1
ATOM 818 N N . SER A 1 96 ? 0.647 -13.090 4.725 1.00 89.88 96 SER A N 1
ATOM 819 C CA . SER A 1 96 ? 2.020 -13.066 5.239 1.00 89.88 96 SER A CA 1
ATOM 820 C C . SER A 1 96 ? 2.331 -11.752 5.967 1.00 89.88 96 SER A C 1
ATOM 822 O O . SER A 1 96 ? 1.672 -10.739 5.751 1.00 89.88 96 SER A O 1
ATOM 824 N N . LEU A 1 97 ? 3.378 -11.730 6.801 1.00 86.19 97 LEU A N 1
ATOM 825 C CA . LEU A 1 97 ? 3.819 -10.505 7.492 1.00 86.19 97 LEU A CA 1
ATOM 826 C C . LEU A 1 97 ? 4.115 -9.346 6.526 1.00 86.19 97 LEU A C 1
ATOM 828 O O . LEU A 1 97 ? 3.844 -8.194 6.852 1.00 86.19 97 LEU A O 1
ATOM 832 N N . ARG A 1 98 ? 4.647 -9.651 5.335 1.00 87.88 98 ARG A N 1
ATOM 833 C CA . ARG A 1 98 ? 4.921 -8.649 4.298 1.00 87.88 98 ARG A CA 1
ATOM 834 C C . ARG A 1 98 ? 3.627 -8.050 3.753 1.00 87.88 98 ARG A C 1
ATOM 836 O O . ARG A 1 98 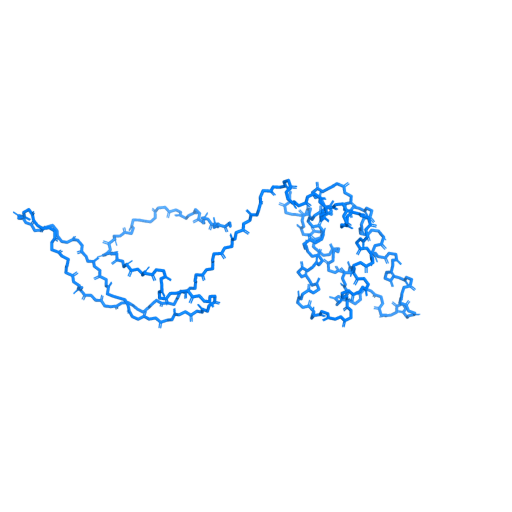? 3.520 -6.835 3.635 1.00 87.88 98 ARG A O 1
ATOM 843 N N . ASP A 1 99 ? 2.646 -8.896 3.463 1.00 90.25 99 ASP A N 1
ATOM 844 C CA . ASP A 1 99 ? 1.367 -8.450 2.912 1.00 90.25 99 ASP A CA 1
ATOM 845 C C . ASP A 1 99 ? 0.551 -7.677 3.956 1.00 90.25 99 ASP A C 1
ATOM 847 O O . ASP A 1 99 ? -0.180 -6.759 3.599 1.00 90.25 99 ASP A O 1
ATOM 851 N N . LYS A 1 100 ? 0.710 -7.986 5.254 1.00 89.94 100 LYS A N 1
ATOM 852 C CA . LYS A 1 100 ? 0.133 -7.184 6.350 1.00 89.94 100 LYS A CA 1
ATOM 853 C C . LYS A 1 100 ? 0.646 -5.752 6.329 1.00 89.94 100 LYS A C 1
ATOM 855 O O . LYS A 1 100 ? -0.149 -4.828 6.466 1.00 89.94 100 LYS A O 1
ATOM 860 N N . ASP A 1 101 ? 1.954 -5.577 6.160 1.00 90.94 101 ASP A N 1
ATOM 861 C CA . ASP A 1 101 ? 2.585 -4.257 6.099 1.00 90.94 101 ASP A CA 1
ATOM 862 C C . ASP A 1 101 ? 2.122 -3.467 4.864 1.00 90.94 101 ASP A C 1
ATOM 864 O O . ASP A 1 101 ? 1.747 -2.296 4.962 1.00 90.94 101 ASP A O 1
ATOM 868 N N . GLU A 1 102 ? 2.053 -4.130 3.707 1.00 92.31 102 GLU A N 1
ATOM 869 C CA . GLU A 1 102 ? 1.586 -3.521 2.459 1.00 92.31 102 GLU A CA 1
ATOM 870 C C . GLU A 1 102 ? 0.091 -3.163 2.512 1.00 92.31 102 GLU A C 1
ATOM 872 O O . GLU A 1 102 ? -0.301 -2.066 2.096 1.00 92.31 102 GLU A O 1
ATOM 877 N N . LEU A 1 103 ? -0.739 -4.034 3.095 1.00 92.69 103 LEU A N 1
ATOM 878 C CA . LEU A 1 103 ? -2.164 -3.791 3.322 1.00 92.69 103 LEU A CA 1
ATOM 879 C C . LEU A 1 103 ? -2.380 -2.623 4.288 1.00 92.69 103 LEU A C 1
ATOM 881 O O . LEU A 1 103 ? -3.141 -1.711 3.971 1.00 92.69 103 LEU A O 1
ATOM 885 N N . ALA A 1 104 ? -1.698 -2.623 5.435 1.00 93.06 104 ALA A N 1
ATOM 886 C CA . ALA A 1 104 ? -1.799 -1.556 6.426 1.00 93.06 104 ALA A CA 1
ATOM 887 C C . ALA A 1 104 ? -1.383 -0.206 5.828 1.00 93.06 104 ALA A C 1
ATOM 889 O O . ALA A 1 104 ? -2.117 0.775 5.933 1.00 93.06 104 ALA A O 1
ATOM 890 N N . THR A 1 105 ? -0.255 -0.170 5.116 1.00 93.19 105 THR A N 1
ATOM 891 C CA . THR A 1 105 ? 0.236 1.041 4.448 1.00 93.19 105 THR A CA 1
ATOM 892 C C . THR A 1 105 ? -0.750 1.548 3.396 1.00 93.19 105 THR A C 1
ATOM 894 O O . THR A 1 105 ? -1.015 2.750 3.314 1.00 93.19 105 THR A O 1
ATOM 897 N N . SER A 1 106 ? -1.315 0.645 2.594 1.00 93.44 106 SER A N 1
ATOM 898 C CA . SER A 1 106 ? -2.277 0.997 1.546 1.00 93.44 106 SER A CA 1
ATOM 899 C C . SER A 1 106 ? -3.588 1.520 2.132 1.00 93.44 106 SER A C 1
ATOM 901 O O . SER A 1 106 ? -4.069 2.568 1.702 1.00 93.44 106 SER A O 1
ATOM 903 N N . LEU A 1 107 ? -4.134 0.852 3.152 1.00 93.50 107 LEU A N 1
ATOM 904 C CA . LEU A 1 107 ? -5.360 1.277 3.830 1.00 93.50 107 LEU A CA 1
ATOM 905 C C . LEU A 1 107 ? -5.183 2.617 4.544 1.00 93.50 107 LEU A C 1
ATOM 907 O O . LEU A 1 107 ? -6.037 3.484 4.393 1.00 93.50 107 LEU A O 1
ATOM 911 N N . THR A 1 108 ? -4.061 2.841 5.233 1.00 94.00 108 THR A N 1
ATOM 912 C CA . THR A 1 108 ? -3.767 4.135 5.868 1.00 94.00 108 THR A CA 1
ATOM 913 C C . THR A 1 108 ? -3.721 5.270 4.843 1.00 94.00 108 THR A C 1
ATOM 915 O O . THR A 1 108 ? -4.264 6.346 5.089 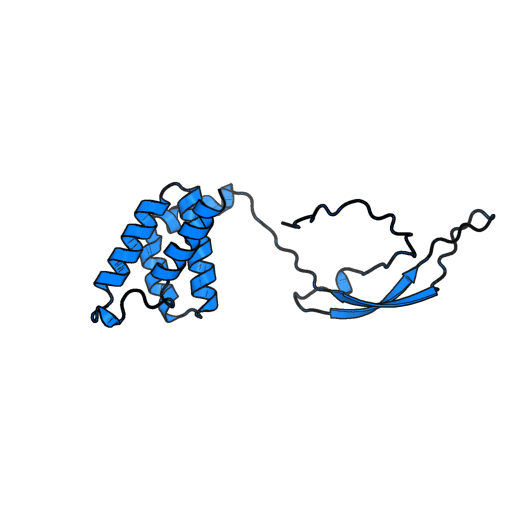1.00 94.00 108 THR A O 1
ATOM 918 N N . ARG A 1 109 ? -3.124 5.046 3.664 1.00 92.44 109 ARG A N 1
ATOM 919 C CA . ARG A 1 109 ? -3.097 6.045 2.579 1.00 92.44 109 ARG A CA 1
ATOM 920 C C . ARG A 1 109 ? -4.488 6.339 2.026 1.00 92.44 109 ARG A C 1
ATOM 922 O O . ARG A 1 109 ? -4.809 7.499 1.789 1.00 92.44 109 ARG A O 1
ATOM 929 N N . ILE A 1 110 ? -5.309 5.306 1.844 1.00 92.25 110 ILE A N 1
ATOM 930 C CA . ILE A 1 110 ? -6.699 5.457 1.398 1.00 92.25 110 ILE A CA 1
ATOM 931 C C . ILE A 1 110 ? -7.513 6.220 2.450 1.00 92.25 110 ILE A C 1
ATOM 933 O O . ILE A 1 110 ? -8.204 7.173 2.106 1.00 92.25 110 ILE A O 1
ATOM 937 N N . ALA A 1 111 ? -7.383 5.862 3.728 1.00 92.31 111 ALA A N 1
ATOM 938 C CA . ALA A 1 111 ? -8.073 6.532 4.826 1.00 92.31 111 ALA A CA 1
ATOM 939 C C . ALA A 1 111 ? -7.650 8.001 4.968 1.00 92.31 111 ALA A C 1
ATOM 941 O O . ALA A 1 111 ? -8.483 8.859 5.255 1.00 92.31 111 ALA A O 1
ATOM 942 N N . GLN A 1 112 ? -6.374 8.313 4.717 1.00 92.06 112 GLN A N 1
ATOM 943 C CA . GLN A 1 112 ? -5.892 9.693 4.667 1.00 92.06 112 GLN A CA 1
ATOM 944 C C . GLN A 1 112 ? -6.492 10.461 3.485 1.00 92.06 112 GLN A C 1
ATOM 946 O O . GLN A 1 112 ? -6.944 11.587 3.665 1.00 92.06 112 GLN A O 1
ATOM 951 N N . TYR A 1 113 ? -6.529 9.861 2.293 1.00 90.25 113 TYR A N 1
ATOM 952 C CA . TYR A 1 113 ? -7.142 10.475 1.111 1.00 90.25 113 TYR A CA 1
ATOM 953 C C . TYR A 1 113 ? -8.638 10.763 1.321 1.00 90.25 113 TYR A C 1
ATOM 955 O O . TYR A 1 113 ? -9.129 11.823 0.943 1.00 90.25 113 TYR A O 1
ATOM 963 N N . LEU A 1 114 ? -9.344 9.849 1.986 1.00 89.00 114 LEU A N 1
ATOM 964 C CA . LEU A 1 114 ? -10.760 9.973 2.336 1.00 89.00 114 LEU A CA 1
ATOM 965 C C . LEU A 1 114 ? -11.002 10.776 3.633 1.00 89.00 114 LEU A C 1
ATOM 967 O O . LEU A 1 114 ? -12.140 10.906 4.068 1.00 89.00 114 LEU A O 1
ATOM 971 N N . SER A 1 115 ? -9.956 11.348 4.242 1.00 89.44 115 SER A N 1
ATOM 972 C CA . SER A 1 115 ? -10.026 12.211 5.435 1.00 89.44 115 SER A CA 1
ATOM 973 C C . SER A 1 115 ? -10.620 11.570 6.705 1.00 89.44 115 SER A C 1
ATOM 975 O O . SER A 1 115 ? -11.156 12.278 7.554 1.00 89.44 115 SER A O 1
ATOM 977 N N . PHE A 1 116 ? -10.490 10.250 6.885 1.00 91.38 116 PHE A N 1
ATOM 978 C CA . PHE A 1 116 ? -10.945 9.533 8.094 1.00 91.38 116 PHE A CA 1
ATOM 979 C C . PHE A 1 116 ? -9.837 8.732 8.805 1.00 91.38 116 PHE A C 1
ATOM 981 O O . PHE A 1 116 ? -10.116 7.910 9.679 1.00 91.38 116 PHE A O 1
ATOM 988 N N . SER A 1 117 ? -8.568 8.980 8.466 1.00 89.81 117 SER A N 1
ATOM 989 C CA . SER A 1 117 ? -7.393 8.273 9.004 1.00 89.81 117 SER A CA 1
ATOM 990 C C . SER A 1 117 ? -7.340 8.203 10.534 1.00 89.81 117 SER A C 1
ATOM 992 O O . SER A 1 117 ? -6.974 7.168 11.085 1.00 89.81 117 SER A O 1
ATOM 994 N N . THR A 1 118 ? -7.756 9.255 11.241 1.00 90.00 118 THR A N 1
ATOM 995 C CA . THR A 1 118 ? -7.794 9.275 12.712 1.00 90.00 118 THR A CA 1
ATOM 996 C C . THR A 1 118 ? -8.824 8.300 13.285 1.00 90.00 118 THR A C 1
ATOM 998 O O . THR A 1 118 ? -8.479 7.522 14.173 1.00 90.00 118 THR A O 1
ATOM 1001 N N . SER A 1 119 ? -10.056 8.286 12.761 1.00 91.56 119 SER A N 1
ATOM 1002 C CA . SER A 1 119 ? -11.090 7.315 13.164 1.00 91.56 119 SER A CA 1
ATOM 1003 C C . SER A 1 119 ? -10.632 5.894 12.865 1.00 91.56 119 SER A C 1
ATOM 1005 O O . SER A 1 119 ? -10.671 5.036 13.739 1.00 91.56 119 SER A O 1
ATOM 1007 N N . PHE A 1 120 ? -10.103 5.678 11.660 1.00 92.38 120 PHE A N 1
ATOM 1008 C CA . PHE A 1 120 ? -9.574 4.392 11.219 1.00 92.38 120 PHE A CA 1
ATOM 1009 C C . PHE A 1 120 ? -8.525 3.822 12.183 1.00 92.38 120 PHE A C 1
ATOM 1011 O O . PHE A 1 120 ? -8.638 2.671 12.610 1.00 92.38 120 PHE A O 1
ATOM 1018 N N . LEU A 1 121 ? -7.521 4.622 12.564 1.00 92.44 121 LEU A N 1
ATOM 1019 C CA . LEU A 1 121 ? -6.477 4.183 13.494 1.00 92.44 121 LEU A CA 1
ATOM 1020 C C . LEU A 1 121 ? -7.044 3.885 14.882 1.00 92.44 121 LEU A C 1
ATOM 1022 O O . LEU A 1 121 ? -6.697 2.866 15.477 1.00 92.44 121 LEU A O 1
ATOM 1026 N N . VAL A 1 122 ? -7.930 4.745 15.392 1.00 92.31 122 VAL A N 1
ATOM 1027 C CA . VAL A 1 122 ? -8.568 4.548 16.700 1.00 92.31 122 VAL A CA 1
ATOM 1028 C C . VAL A 1 122 ? -9.372 3.250 16.722 1.00 92.31 122 VAL A C 1
ATOM 1030 O O . VAL A 1 122 ? -9.271 2.482 17.679 1.00 92.31 122 VAL A O 1
ATOM 1033 N N . ASP A 1 123 ? -10.148 2.986 15.677 1.00 92.19 123 ASP A N 1
ATOM 1034 C CA . ASP A 1 123 ? -11.030 1.826 15.604 1.00 92.19 123 ASP A CA 1
ATOM 1035 C C . ASP A 1 123 ? -10.240 0.520 15.455 1.00 92.19 123 ASP A C 1
ATOM 1037 O O . ASP A 1 123 ? -10.562 -0.476 16.108 1.00 92.19 123 ASP A O 1
ATOM 1041 N N . ILE A 1 124 ? -9.148 0.529 14.687 1.00 90.81 124 ILE A N 1
ATOM 1042 C CA . ILE A 1 124 ? -8.251 -0.625 14.552 1.00 90.81 124 ILE A CA 1
ATOM 1043 C C . ILE A 1 124 ? -7.509 -0.925 15.855 1.00 90.81 124 ILE A C 1
ATOM 1045 O O . ILE A 1 124 ? -7.457 -2.083 16.270 1.00 90.81 124 ILE A O 1
ATOM 1049 N N . VAL A 1 125 ? -6.974 0.094 16.530 1.00 89.75 125 VAL A N 1
ATOM 1050 C CA . VAL A 1 125 ? -6.274 -0.091 17.810 1.00 89.75 125 VAL A CA 1
ATOM 1051 C C . VAL A 1 125 ? -7.242 -0.588 18.885 1.00 89.75 125 VAL A C 1
ATOM 1053 O O . VAL A 1 125 ? -6.925 -1.519 19.623 1.00 89.75 125 VAL A O 1
ATOM 1056 N N . LYS A 1 126 ? -8.465 -0.043 18.945 1.00 89.19 126 LYS A N 1
ATOM 1057 C CA . LYS A 1 126 ? -9.515 -0.555 19.841 1.00 89.19 126 LYS A CA 1
ATOM 1058 C C . LYS A 1 126 ? -9.846 -2.016 19.547 1.00 89.19 126 LYS A C 1
ATOM 1060 O O . LYS A 1 126 ? -9.974 -2.805 20.482 1.00 89.19 126 LYS A O 1
ATOM 1065 N N . ALA A 1 127 ? -9.985 -2.378 18.272 1.00 87.44 127 ALA A N 1
ATOM 1066 C CA . ALA A 1 127 ? -10.285 -3.747 17.872 1.00 87.44 127 ALA A CA 1
ATOM 1067 C C . ALA A 1 127 ? -9.159 -4.723 18.253 1.00 87.44 127 ALA A C 1
ATOM 1069 O O . ALA A 1 127 ? -9.454 -5.833 18.693 1.00 87.44 127 ALA A O 1
ATOM 1070 N N . GLU A 1 128 ? -7.894 -4.314 18.137 1.00 85.94 128 GLU A N 1
ATOM 1071 C CA . GLU A 1 128 ? -6.741 -5.112 18.567 1.00 85.94 128 GLU A CA 1
ATOM 1072 C C . GLU A 1 128 ? -6.735 -5.325 20.085 1.00 85.94 128 GLU A C 1
ATOM 1074 O O . GLU A 1 128 ? -6.599 -6.461 20.543 1.00 85.94 128 GLU A O 1
ATOM 1079 N N . ILE A 1 129 ? -6.946 -4.260 20.867 1.00 84.94 129 ILE A N 1
ATOM 1080 C CA . ILE A 1 129 ? -6.997 -4.333 22.336 1.00 84.94 129 ILE A CA 1
ATOM 1081 C C . ILE A 1 129 ? -8.117 -5.277 22.789 1.00 84.94 129 ILE A C 1
ATOM 1083 O O . ILE A 1 129 ? -7.910 -6.095 23.677 1.00 84.94 129 ILE A O 1
ATOM 1087 N N . GLN A 1 130 ? -9.294 -5.207 22.162 1.00 83.81 130 GLN A N 1
ATOM 1088 C CA . GLN A 1 130 ? -10.418 -6.092 22.487 1.00 83.81 130 GLN A CA 1
ATOM 1089 C C . GLN A 1 130 ? -10.180 -7.548 22.076 1.00 83.81 130 GLN A C 1
ATOM 1091 O O . GLN A 1 130 ? -10.693 -8.460 22.719 1.00 83.81 130 GLN A O 1
ATOM 1096 N N . SER A 1 131 ? -9.439 -7.774 20.990 1.00 77.88 131 SER A N 1
ATOM 1097 C CA . SER A 1 131 ? -9.166 -9.115 20.474 1.00 77.88 131 SER A CA 1
ATOM 1098 C C . SER A 1 131 ? -8.002 -9.810 21.185 1.00 77.88 131 SER A C 1
ATOM 1100 O O . SER A 1 131 ? -7.844 -11.021 21.025 1.00 77.88 131 SER A O 1
ATOM 1102 N N . THR A 1 132 ? -7.177 -9.072 21.932 1.00 71.38 132 THR A N 1
ATOM 1103 C CA . THR A 1 132 ? -5.967 -9.605 22.565 1.00 71.38 132 THR A CA 1
ATOM 1104 C C . THR A 1 132 ? -6.223 -9.878 24.051 1.00 71.38 132 THR A C 1
ATOM 1106 O O . THR A 1 132 ? -6.381 -8.934 24.821 1.00 71.38 132 THR A O 1
ATOM 1109 N N . PRO A 1 133 ? -6.244 -11.148 24.497 1.00 64.81 133 PRO A N 1
ATOM 1110 C CA . PRO A 1 133 ? -6.526 -11.488 25.895 1.00 64.81 133 PRO A CA 1
ATOM 1111 C C . PRO A 1 133 ? -5.353 -11.190 26.842 1.00 64.81 133 PRO A C 1
ATOM 1113 O O . PRO A 1 133 ? -5.556 -11.043 28.044 1.00 64.81 133 PRO A O 1
ATOM 1116 N N . ASP A 1 134 ? -4.132 -11.104 26.312 1.00 72.12 134 ASP A N 1
ATOM 1117 C CA . ASP A 1 134 ? -2.912 -10.847 27.074 1.00 72.12 134 ASP A CA 1
ATOM 1118 C C . ASP A 1 134 ? -2.314 -9.493 26.678 1.00 72.12 134 ASP A C 1
ATOM 1120 O O . ASP A 1 134 ? -1.826 -9.314 25.558 1.00 72.12 134 ASP A O 1
ATOM 1124 N N . LEU A 1 135 ? -2.316 -8.533 27.609 1.00 65.88 135 LEU A N 1
ATOM 1125 C CA . LEU A 1 135 ? -1.742 -7.208 27.373 1.00 65.88 135 LEU A CA 1
ATOM 1126 C C . LEU A 1 135 ? -0.244 -7.266 27.035 1.00 65.88 135 LEU A C 1
ATOM 1128 O O . LEU A 1 135 ? 0.250 -6.374 26.352 1.00 65.88 135 LEU A O 1
ATOM 1132 N N . THR A 1 136 ? 0.482 -8.321 27.419 1.00 66.62 136 THR A N 1
ATOM 1133 C CA . THR A 1 136 ? 1.903 -8.482 27.055 1.00 66.62 136 THR A CA 1
ATOM 1134 C C . THR A 1 136 ? 2.119 -8.843 25.577 1.00 66.62 136 THR A C 1
ATOM 1136 O O . THR A 1 136 ? 3.242 -8.771 25.066 1.00 66.62 136 THR A O 1
ATOM 1139 N N . LEU A 1 137 ? 1.047 -9.214 24.869 1.00 65.19 137 LEU A N 1
ATOM 1140 C CA . LEU A 1 137 ? 1.039 -9.482 23.431 1.00 65.19 137 LEU A CA 1
ATOM 1141 C C . LEU A 1 137 ? 0.507 -8.299 22.606 1.00 65.19 137 LEU A C 1
ATOM 1143 O O . LEU A 1 137 ? 0.645 -8.324 21.381 1.00 65.19 137 LEU A O 1
ATOM 1147 N N . THR A 1 138 ? -0.060 -7.270 23.247 1.00 63.16 138 THR A N 1
ATOM 1148 C CA . THR A 1 138 ? -0.556 -6.068 22.556 1.00 63.16 138 THR A CA 1
ATOM 1149 C C . THR A 1 138 ? 0.597 -5.256 21.964 1.00 63.16 138 THR A C 1
ATOM 1151 O O . THR A 1 138 ? 1.677 -5.180 22.550 1.00 63.16 138 THR A O 1
ATOM 1154 N N . PHE A 1 139 ? 0.393 -4.684 20.772 1.00 61.62 139 PHE A N 1
ATOM 1155 C CA . PHE A 1 139 ? 1.397 -3.891 20.045 1.00 61.62 139 PHE A CA 1
ATOM 1156 C C . PHE A 1 139 ? 2.705 -4.621 19.711 1.00 61.62 139 PHE A C 1
ATOM 1158 O O . PHE A 1 139 ? 3.745 -3.997 19.476 1.00 61.62 139 PHE A O 1
ATOM 1165 N N . ARG A 1 140 ? 2.691 -5.956 19.629 1.00 64.75 140 ARG A N 1
ATOM 1166 C CA . ARG A 1 140 ? 3.779 -6.660 18.943 1.00 64.75 140 ARG A CA 1
ATOM 1167 C C . ARG A 1 140 ? 3.754 -6.205 17.486 1.00 64.75 140 ARG A C 1
ATOM 1169 O O . ARG A 1 140 ? 2.727 -6.349 16.831 1.00 64.75 140 ARG A O 1
ATOM 1176 N N . GLY A 1 141 ? 4.876 -5.692 16.974 1.00 64.44 141 GLY A N 1
ATOM 1177 C CA . GLY A 1 141 ? 5.019 -5.068 15.643 1.00 64.44 141 GLY A CA 1
ATOM 1178 C C . GLY A 1 141 ? 4.705 -5.939 14.413 1.00 64.44 141 GLY A C 1
ATOM 1179 O O . GLY A 1 141 ? 5.147 -5.619 13.315 1.00 64.44 141 GLY A O 1
ATOM 1180 N N . ASN A 1 142 ? 3.960 -7.029 14.593 1.00 76.19 142 ASN A N 1
ATOM 1181 C CA . ASN A 1 142 ? 3.463 -7.963 13.592 1.00 76.19 142 ASN A CA 1
ATOM 1182 C C . ASN A 1 142 ? 1.946 -7.826 13.334 1.00 76.19 142 ASN A C 1
ATOM 1184 O O . ASN A 1 142 ? 1.421 -8.556 12.490 1.00 76.19 142 ASN A O 1
ATOM 1188 N N . SER A 1 143 ? 1.238 -6.946 14.053 1.00 84.75 143 SER A N 1
ATOM 1189 C CA . SER A 1 143 ? -0.189 -6.682 13.834 1.00 84.75 143 SER A CA 1
ATOM 1190 C C . SER A 1 143 ? -0.430 -5.591 12.793 1.00 84.75 143 SER A C 1
ATOM 1192 O O . SER A 1 143 ? 0.376 -4.668 12.629 1.00 84.75 143 SER A O 1
ATOM 1194 N N . ILE A 1 144 ? -1.574 -5.669 12.107 1.00 88.00 144 ILE A N 1
ATOM 1195 C CA . ILE A 1 144 ? -1.989 -4.644 11.133 1.00 88.00 144 ILE A CA 1
ATOM 1196 C C . ILE A 1 144 ? -2.148 -3.277 11.808 1.00 88.00 144 ILE A C 1
ATOM 1198 O O . ILE A 1 144 ? -1.802 -2.262 11.212 1.00 88.00 144 ILE A O 1
ATOM 1202 N N . ALA A 1 145 ? -2.597 -3.243 13.062 1.00 89.62 145 ALA A N 1
ATOM 1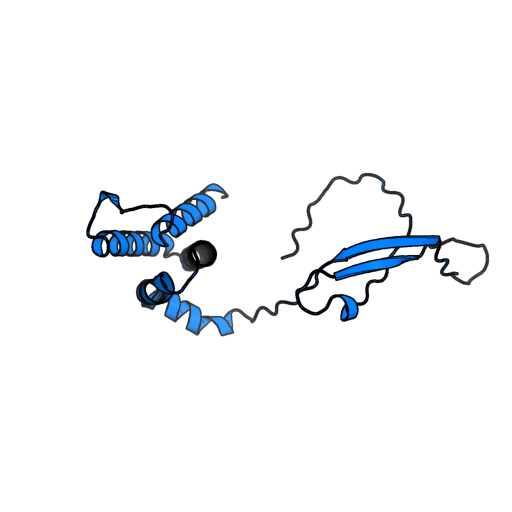203 C CA . ALA A 1 145 ? -2.738 -2.022 13.847 1.00 89.62 145 ALA A CA 1
ATOM 1204 C C . ALA A 1 145 ? -1.406 -1.292 14.061 1.00 89.62 145 ALA A C 1
ATOM 1206 O O . ALA A 1 145 ? -1.298 -0.096 13.777 1.00 89.62 145 ALA A O 1
ATOM 1207 N N . THR A 1 146 ? -0.365 -2.018 14.482 1.00 90.12 146 THR A N 1
ATOM 1208 C CA . THR A 1 146 ? 0.963 -1.427 14.694 1.00 90.12 146 THR A CA 1
ATOM 1209 C C . THR A 1 146 ? 1.559 -0.938 13.371 1.00 90.12 146 THR A C 1
ATOM 1211 O O . THR A 1 146 ? 2.073 0.179 13.300 1.00 90.12 146 THR A O 1
ATOM 1214 N N . LYS A 1 147 ? 1.404 -1.711 12.285 1.00 91.88 147 LYS A N 1
ATOM 1215 C CA . LYS A 1 147 ? 1.842 -1.302 10.938 1.00 91.88 147 LYS A CA 1
ATOM 1216 C C . LYS A 1 147 ? 1.089 -0.090 10.400 1.00 91.88 147 LYS A C 1
ATOM 1218 O O . LYS A 1 147 ? 1.705 0.798 9.816 1.00 91.88 147 LYS A O 1
ATOM 1223 N N . ALA A 1 148 ? -0.218 -0.007 10.635 1.00 92.75 148 ALA A N 1
ATOM 1224 C CA . ALA A 1 148 ? -1.032 1.126 10.210 1.00 92.75 148 ALA A CA 1
ATOM 1225 C C . ALA A 1 148 ? -0.607 2.419 10.920 1.00 92.75 148 ALA A C 1
ATOM 1227 O O . ALA A 1 148 ? -0.505 3.458 10.264 1.00 92.75 148 ALA A O 1
ATOM 1228 N N . MET A 1 149 ? -0.295 2.348 12.222 1.00 91.94 149 MET A N 1
ATOM 1229 C CA . MET A 1 149 ? 0.263 3.473 12.980 1.00 91.94 149 MET A CA 1
ATOM 1230 C C . MET A 1 149 ? 1.651 3.882 12.475 1.00 91.94 149 MET A C 1
ATOM 1232 O O . MET A 1 149 ? 1.869 5.065 12.223 1.00 91.94 149 MET A O 1
ATOM 1236 N N . GLU A 1 150 ? 2.573 2.933 12.273 1.00 90.75 150 GLU A N 1
ATOM 1237 C CA . GLU A 1 150 ? 3.904 3.210 11.706 1.00 90.75 150 GLU A CA 1
ATOM 1238 C C . GLU A 1 150 ? 3.798 3.898 10.334 1.00 90.75 150 GLU A C 1
ATOM 1240 O O . GLU A 1 150 ? 4.488 4.885 10.067 1.00 90.75 150 GLU A O 1
ATOM 1245 N N . ALA A 1 151 ? 2.920 3.395 9.461 1.00 91.75 151 ALA A N 1
ATOM 1246 C CA . ALA A 1 151 ? 2.676 3.963 8.140 1.00 91.75 151 ALA A CA 1
ATOM 1247 C C . ALA A 1 151 ? 2.068 5.369 8.221 1.00 91.75 151 ALA A C 1
ATOM 1249 O O . ALA A 1 151 ? 2.463 6.246 7.453 1.00 91.75 151 ALA A O 1
ATOM 1250 N N . TYR A 1 152 ? 1.145 5.602 9.158 1.00 92.44 152 TYR A N 1
ATOM 1251 C CA . TYR A 1 152 ? 0.543 6.916 9.371 1.00 92.44 152 TYR A CA 1
ATOM 1252 C C . TYR A 1 152 ? 1.576 7.933 9.858 1.00 92.44 152 TYR A C 1
ATOM 1254 O O . TYR A 1 152 ? 1.676 9.011 9.284 1.00 92.44 152 TYR A O 1
ATOM 1262 N N . MET A 1 153 ? 2.394 7.571 10.853 1.00 91.69 153 MET A N 1
ATOM 1263 C CA . MET A 1 153 ? 3.462 8.433 11.374 1.00 91.69 153 MET A CA 1
ATOM 1264 C C . MET A 1 153 ? 4.471 8.815 10.288 1.00 91.69 153 MET A C 1
ATOM 1266 O O . MET A 1 153 ? 4.873 9.971 10.204 1.00 91.69 153 MET A O 1
ATOM 1270 N N . LYS A 1 154 ? 4.850 7.866 9.424 1.00 91.25 154 LYS A N 1
ATOM 1271 C CA . LYS A 1 154 ? 5.707 8.149 8.262 1.00 91.25 154 LYS A CA 1
ATOM 1272 C C . LYS A 1 154 ? 5.027 9.099 7.276 1.00 91.25 154 LYS A C 1
ATOM 1274 O O . LYS A 1 154 ? 5.665 10.027 6.799 1.00 91.25 154 LYS A O 1
ATOM 1279 N N . LEU A 1 155 ? 3.739 8.891 7.001 1.00 89.31 155 LEU A N 1
ATOM 1280 C CA . LEU A 1 155 ? 2.978 9.695 6.045 1.00 89.31 155 LEU A CA 1
ATOM 1281 C C . LEU A 1 155 ? 2.848 11.162 6.478 1.00 89.31 155 LEU A C 1
ATOM 1283 O O . LEU A 1 155 ? 3.002 12.043 5.641 1.00 89.31 155 LEU A O 1
ATOM 1287 N N . ILE A 1 156 ? 2.587 11.420 7.762 1.00 87.25 156 ILE A N 1
ATOM 1288 C CA . ILE A 1 156 ? 2.499 12.787 8.310 1.00 87.25 156 ILE A CA 1
ATOM 1289 C C . ILE A 1 156 ? 3.870 13.405 8.614 1.00 87.25 156 ILE A C 1
ATOM 1291 O O . ILE A 1 156 ? 3.972 14.613 8.772 1.00 87.25 156 ILE A O 1
ATOM 1295 N N . GLY A 1 157 ? 4.913 12.584 8.766 1.00 78.38 157 GLY A N 1
ATOM 1296 C CA . GLY A 1 157 ? 6.277 13.049 9.027 1.00 78.38 157 GLY A CA 1
ATOM 1297 C C . GLY A 1 157 ? 7.064 13.405 7.762 1.00 78.38 157 GLY A C 1
ATOM 1298 O O . GLY A 1 157 ? 8.087 14.075 7.860 1.00 78.38 157 GLY A O 1
ATOM 1299 N N . GLU A 1 158 ? 6.618 12.946 6.588 1.00 68.12 158 GLU A N 1
ATOM 1300 C CA . GLU A 1 158 ? 7.187 13.310 5.279 1.00 68.12 158 GLU A CA 1
ATOM 1301 C C . GLU A 1 158 ? 6.579 14.593 4.676 1.00 68.12 158 GLU A C 1
ATOM 1303 O O . GLU A 1 158 ? 7.107 15.092 3.680 1.00 68.12 158 GLU A O 1
ATOM 1308 N N . THR A 1 159 ? 5.489 15.115 5.252 1.00 45.78 159 THR A N 1
ATOM 1309 C CA . THR A 1 159 ? 4.887 16.418 4.905 1.00 45.78 159 THR A CA 1
ATOM 1310 C C . THR A 1 159 ? 5.498 17.554 5.704 1.00 45.78 159 THR A C 1
ATOM 1312 O O . THR A 1 159 ? 5.794 18.599 5.084 1.00 45.78 159 THR A O 1
#

InterPro domains:
  IPR001936 Ras GTPase-activating domain [PS50018] (99-159)
  IPR008936 Rho GTPase activation protein [G3DSA:1.10.506.10] (66-159)
  IPR008936 Rho GTPase activation protein [SSF48350] (68-157)
  IPR039360 Ras GTPase-activating protein [PTHR10194] (8-158)

Secondary structure (DSSP, 8-state):
----------------B----GGGS-SSS-EEEEEEEEEE---SSS---EEEEEEEEEEE---------GGGGHHHHHHHHHHHHHHHHHHTTTS-HHHHHHHHHHHHHHHHHTT-HHHHHHHHHHHHHHH-S-GGGTT-TTSHHHHHHHHHHHHHH--

Radius of gyration: 24.95 Å; chains: 1; bounding box: 49×33×74 Å

Foldseek 3Di:
DPPPPDDDDDPDDDQFDWDDPVVQQPDQDWDKDKTFGWGFDDDPDPDRDGDRDDIDIDTDHDDDDDDDPPVVCVVVLVCCVPCVVVVQVVCVVPDDLVVLLVVLLVSLVSCVVVVNNVVVLVVQLVVQVVVDPDPVPRLPCSGSSVSNVVSNCVVVVVD